Protein AF-A0A8T5A5B7-F1 (afdb_monomer_lite)

Foldseek 3Di:
DDWDDWDDDPPDIDIDDDDDADPPDGPKDKDWDDDQFWIWIDMPPRDIDIGGDCRVVVVVVLVVQLVVLVVCCVPPVPVSVVSNVVSVVVVD

Radius of gyration: 22.84 Å; chains: 1; bounding box: 49×33×53 Å

pLDDT: mean 83.09, std 7.45, range [60.28, 94.62]

Structure (mmCIF, N/CA/C/O backbone):
data_AF-A0A8T5A5B7-F1
#
_entry.id   AF-A0A8T5A5B7-F1
#
loop_
_atom_site.group_PDB
_atom_site.id
_atom_site.type_symbol
_atom_site.label_atom_id
_atom_site.label_alt_id
_atom_site.label_comp_id
_atom_site.label_asym_id
_atom_site.label_entity_id
_atom_site.label_seq_id
_atom_site.pdbx_PDB_ins_code
_atom_site.Cartn_x
_atom_site.Cartn_y
_atom_site.Cartn_z
_atom_site.occupancy
_atom_site.B_iso_or_equiv
_atom_site.auth_seq_id
_atom_site.auth_comp_id
_atom_site.auth_asym_id
_atom_site.auth_atom_id
_atom_site.pdbx_PDB_model_num
ATOM 1 N N . MET A 1 1 ? 24.092 -7.232 -21.111 1.00 65.25 1 MET A N 1
ATOM 2 C CA . MET A 1 1 ? 22.769 -7.622 -20.574 1.00 65.25 1 MET A CA 1
ATOM 3 C C . MET A 1 1 ? 22.880 -9.056 -20.084 1.00 65.25 1 MET A C 1
ATOM 5 O O . MET A 1 1 ? 23.408 -9.877 -20.822 1.00 65.25 1 MET A O 1
ATOM 9 N N . ARG A 1 2 ? 22.495 -9.344 -18.840 1.00 79.56 2 ARG A N 1
ATOM 10 C CA . ARG A 1 2 ? 22.575 -10.689 -18.246 1.00 79.56 2 ARG A CA 1
ATOM 11 C C . ARG A 1 2 ? 21.170 -11.144 -17.869 1.00 79.56 2 ARG A C 1
ATOM 13 O O . ARG A 1 2 ? 20.428 -10.369 -17.268 1.00 79.56 2 ARG A O 1
ATOM 20 N N . VAL A 1 3 ? 20.802 -12.366 -18.232 1.00 82.50 3 VAL A N 1
ATOM 21 C CA . VAL A 1 3 ? 19.528 -12.965 -17.814 1.00 82.50 3 VAL A CA 1
ATOM 22 C C . VAL A 1 3 ? 19.728 -13.553 -16.418 1.00 82.50 3 VAL A C 1
ATOM 24 O O . VAL A 1 3 ? 20.738 -14.211 -16.168 1.00 82.50 3 VAL A O 1
ATOM 27 N N . GLY A 1 4 ? 18.828 -13.230 -15.489 1.00 77.44 4 GLY A N 1
ATOM 28 C CA . GLY A 1 4 ? 18.804 -13.840 -14.160 1.00 77.44 4 GLY A CA 1
ATOM 29 C C . GLY A 1 4 ? 18.141 -15.218 -14.184 1.00 77.44 4 GLY A C 1
ATOM 30 O O . GLY A 1 4 ? 17.896 -15.788 -15.243 1.00 77.44 4 GLY A O 1
ATOM 31 N N . GLU A 1 5 ? 17.831 -15.757 -13.011 1.00 87.19 5 GLU A N 1
ATOM 32 C CA . GLU A 1 5 ? 17.091 -17.016 -12.909 1.00 87.19 5 GLU A CA 1
ATOM 33 C C . GLU A 1 5 ? 15.683 -16.873 -13.507 1.00 87.19 5 GLU A C 1
ATOM 35 O O . GLU A 1 5 ? 14.950 -15.943 -13.168 1.00 87.19 5 GLU A O 1
ATOM 40 N N . ILE A 1 6 ? 15.318 -17.786 -14.409 1.00 88.56 6 ILE A N 1
ATOM 41 C CA . ILE A 1 6 ? 13.986 -17.834 -15.016 1.00 88.56 6 ILE A CA 1
ATOM 42 C C . ILE A 1 6 ? 13.089 -18.687 -14.124 1.00 88.56 6 ILE A C 1
ATOM 44 O O . ILE A 1 6 ? 13.382 -19.858 -13.891 1.00 88.56 6 ILE A O 1
ATOM 48 N N . SER A 1 7 ? 11.976 -18.120 -13.665 1.00 86.69 7 SER A N 1
ATOM 49 C CA . SER A 1 7 ? 10.985 -18.840 -12.858 1.00 86.69 7 SER A CA 1
ATOM 50 C C . SER A 1 7 ? 9.696 -19.030 -13.649 1.00 86.69 7 SER A C 1
ATOM 52 O O . SER A 1 7 ? 9.205 -18.097 -14.283 1.00 86.69 7 SER A O 1
ATOM 54 N N . ILE A 1 8 ? 9.132 -20.236 -13.605 1.00 92.38 8 ILE A N 1
ATOM 55 C CA . ILE A 1 8 ? 7.924 -20.607 -14.352 1.00 92.38 8 ILE A CA 1
ATOM 56 C C . ILE A 1 8 ? 6.887 -21.166 -13.379 1.00 92.38 8 ILE A C 1
ATOM 58 O O . ILE A 1 8 ? 7.223 -21.956 -12.500 1.00 92.38 8 ILE A O 1
ATOM 62 N N . ASN A 1 9 ? 5.627 -20.765 -13.544 1.00 88.75 9 ASN A N 1
ATOM 63 C CA . ASN A 1 9 ? 4.477 -21.424 -12.929 1.00 88.75 9 ASN A CA 1
ATOM 64 C C . ASN A 1 9 ? 3.371 -21.664 -13.971 1.00 88.75 9 ASN A C 1
ATOM 66 O O . ASN A 1 9 ? 3.512 -21.282 -15.130 1.00 88.75 9 ASN A O 1
ATOM 70 N N . GLU A 1 10 ? 2.262 -22.274 -13.549 1.00 85.62 10 GLU A N 1
ATOM 71 C CA . GLU A 1 10 ? 1.133 -22.649 -14.420 1.00 85.62 10 GLU A CA 1
ATOM 72 C C . GLU A 1 10 ? 0.537 -21.479 -15.216 1.00 85.62 10 GLU A C 1
ATOM 74 O O . GLU A 1 10 ? -0.051 -21.682 -16.273 1.00 85.62 10 GLU A O 1
ATOM 79 N N . ASN A 1 11 ? 0.702 -20.248 -14.728 1.00 85.38 11 ASN A N 1
ATOM 80 C CA . ASN A 1 11 ? 0.050 -19.074 -15.293 1.00 85.38 11 ASN A CA 1
ATOM 81 C C . ASN A 1 11 ? 1.022 -18.132 -16.011 1.00 85.38 11 ASN A C 1
ATOM 83 O O . ASN A 1 11 ? 0.577 -17.311 -16.815 1.00 85.38 11 ASN A O 1
ATOM 87 N N . LYS A 1 12 ? 2.318 -18.146 -15.662 1.00 79.31 12 LYS A N 1
ATOM 88 C CA . LYS A 1 12 ? 3.283 -17.111 -16.063 1.00 79.31 12 LYS A CA 1
ATOM 89 C C . LYS A 1 12 ? 4.723 -17.621 -16.094 1.00 79.31 12 LYS A C 1
ATOM 91 O O . LYS A 1 12 ? 5.131 -18.470 -15.305 1.00 79.31 12 LYS A O 1
ATOM 96 N N . VAL A 1 13 ? 5.513 -16.974 -16.945 1.00 85.00 13 VAL A N 1
ATOM 97 C CA . VAL A 1 13 ? 6.974 -17.079 -16.989 1.00 85.00 13 VAL A CA 1
ATOM 98 C C . VAL A 1 13 ? 7.566 -15.732 -16.575 1.00 85.00 13 VAL A C 1
ATOM 100 O O . VAL A 1 13 ? 7.196 -14.695 -17.125 1.00 85.00 13 VAL A O 1
ATOM 103 N N . LEU A 1 14 ? 8.480 -15.739 -15.607 1.00 79.50 14 LEU A N 1
ATOM 104 C CA . LEU A 1 14 ? 9.242 -14.575 -15.169 1.00 79.50 14 LEU A CA 1
ATOM 105 C C . LEU A 1 14 ? 10.670 -14.677 -15.715 1.00 79.50 14 LEU A C 1
ATOM 107 O O . LEU A 1 14 ? 11.426 -15.555 -15.306 1.00 79.50 14 LEU A O 1
ATOM 111 N N . VAL A 1 15 ? 11.048 -13.753 -16.602 1.00 85.25 15 VAL A N 1
ATOM 112 C CA . VAL A 1 15 ? 12.417 -13.638 -17.131 1.00 85.25 15 VAL A CA 1
ATOM 113 C C . VAL A 1 15 ? 13.025 -12.313 -16.663 1.00 85.25 15 VAL A C 1
ATOM 115 O O . VAL A 1 15 ? 12.745 -11.268 -17.255 1.00 85.25 15 VAL A O 1
ATOM 118 N N . PRO A 1 16 ? 13.827 -12.307 -15.587 1.00 79.56 16 PRO A N 1
ATOM 119 C CA . PRO A 1 16 ? 14.484 -11.093 -15.127 1.00 79.56 16 PRO A CA 1
ATOM 120 C C . PRO A 1 16 ? 15.706 -10.767 -15.996 1.00 79.56 16 PRO A C 1
ATOM 122 O O . PRO A 1 16 ? 16.582 -11.607 -16.209 1.00 79.56 16 PRO A O 1
ATOM 125 N N . PHE A 1 17 ? 15.814 -9.513 -16.437 1.00 77.62 17 PHE A N 1
ATOM 126 C CA . PHE A 1 17 ? 16.982 -8.994 -17.150 1.00 77.62 17 PHE A CA 1
ATOM 127 C C . PHE A 1 17 ? 17.745 -8.001 -16.271 1.00 77.62 17 PHE A C 1
ATOM 129 O O . PHE A 1 17 ? 17.156 -7.090 -15.693 1.00 77.62 17 PHE A O 1
ATOM 136 N N . ARG A 1 18 ? 19.070 -8.157 -16.185 1.00 76.12 18 ARG A N 1
ATOM 137 C CA . ARG A 1 18 ? 19.980 -7.199 -15.546 1.00 76.12 18 ARG A CA 1
ATOM 138 C C . ARG A 1 18 ? 20.786 -6.455 -16.611 1.00 76.12 18 ARG A C 1
ATOM 140 O O . ARG A 1 18 ? 21.416 -7.066 -17.483 1.00 76.12 18 ARG A O 1
ATOM 147 N N . LYS A 1 19 ? 20.772 -5.128 -16.527 1.00 76.38 19 LYS A N 1
ATOM 148 C CA . LYS A 1 19 ? 21.585 -4.212 -17.332 1.00 76.38 19 LYS A CA 1
ATOM 149 C C . LYS A 1 19 ? 22.515 -3.480 -16.371 1.00 76.38 19 LYS A C 1
ATOM 151 O O . LYS A 1 19 ? 22.041 -2.901 -15.400 1.00 76.38 19 LYS A O 1
ATOM 156 N N . ASP A 1 20 ? 23.815 -3.538 -16.631 1.00 75.38 20 ASP A N 1
ATOM 157 C CA . ASP A 1 20 ? 24.784 -2.695 -15.936 1.00 75.38 20 ASP A CA 1
ATOM 158 C C . ASP A 1 20 ? 24.656 -1.276 -16.506 1.00 75.38 20 ASP A C 1
ATOM 160 O O . ASP A 1 20 ? 24.670 -1.102 -17.728 1.00 75.38 20 ASP A O 1
ATOM 164 N N . VAL A 1 21 ? 24.463 -0.278 -15.641 1.00 71.12 21 VAL A N 1
ATOM 165 C CA . VAL A 1 21 ? 24.208 1.113 -16.045 1.00 71.12 21 VAL A CA 1
ATOM 166 C C . VAL A 1 21 ? 25.322 2.002 -15.503 1.00 71.12 21 VAL A C 1
ATOM 168 O O . VAL A 1 21 ? 25.583 2.011 -14.300 1.00 71.12 21 VAL A O 1
ATOM 171 N N . GLY A 1 22 ? 25.985 2.749 -16.388 1.00 75.06 22 GLY A N 1
ATOM 172 C CA . GLY A 1 22 ? 26.918 3.800 -15.990 1.00 75.06 22 GLY A CA 1
ATOM 173 C C . GLY A 1 22 ? 26.147 4.995 -15.430 1.00 75.06 22 GLY A C 1
ATOM 174 O O . GLY A 1 22 ? 25.339 5.589 -16.135 1.00 75.06 22 GLY A O 1
ATOM 175 N N . LEU A 1 23 ? 26.382 5.344 -14.163 1.00 74.69 23 LEU A N 1
ATOM 176 C CA . LEU A 1 23 ? 25.649 6.415 -13.469 1.00 74.69 23 LEU A CA 1
ATOM 177 C C . LEU A 1 23 ? 26.142 7.832 -13.810 1.00 74.69 23 LEU A C 1
ATOM 179 O O . LEU A 1 23 ? 25.550 8.806 -13.359 1.00 74.69 23 LEU A O 1
ATOM 183 N N . SER A 1 24 ? 27.224 7.963 -14.580 1.00 80.50 24 SER A N 1
ATOM 184 C CA . SER A 1 24 ? 27.833 9.250 -14.933 1.00 80.50 24 SER A CA 1
ATOM 185 C C . SER A 1 24 ? 26.980 10.090 -15.891 1.00 80.50 24 SER A C 1
ATOM 187 O O . SER A 1 24 ? 27.041 11.313 -15.816 1.00 80.50 24 SER A O 1
ATOM 189 N N . ASN A 1 25 ? 26.187 9.456 -16.762 1.00 73.69 25 ASN A N 1
ATOM 190 C CA . ASN A 1 25 ? 25.183 10.108 -17.607 1.00 73.69 25 ASN A CA 1
ATOM 191 C C . ASN A 1 25 ? 24.136 9.068 -18.061 1.00 73.69 25 ASN A C 1
ATOM 193 O O . ASN A 1 25 ? 24.348 8.405 -19.077 1.00 73.69 25 ASN A O 1
ATOM 197 N N . PRO A 1 26 ? 23.065 8.836 -17.285 1.00 74.75 26 PRO A N 1
ATOM 198 C CA . PRO A 1 26 ? 22.094 7.795 -17.604 1.00 74.75 26 PRO A CA 1
ATOM 199 C C . PRO A 1 26 ? 21.170 8.215 -18.759 1.00 74.75 26 PRO A C 1
ATOM 201 O O . PRO A 1 26 ? 20.499 9.239 -18.676 1.00 74.75 26 PRO A O 1
ATOM 204 N N . ASP A 1 27 ? 21.088 7.387 -19.804 1.00 76.19 27 ASP A N 1
ATOM 205 C CA . ASP A 1 27 ? 20.150 7.577 -20.930 1.00 76.19 27 ASP A CA 1
ATOM 206 C C . ASP A 1 27 ? 18.700 7.191 -20.569 1.00 76.19 27 ASP A C 1
ATOM 208 O O . ASP A 1 27 ? 17.740 7.651 -21.186 1.00 76.19 27 ASP A O 1
ATOM 212 N N . ASP A 1 28 ? 18.543 6.329 -19.561 1.00 80.44 28 ASP A N 1
ATOM 213 C CA . ASP A 1 28 ? 17.274 5.754 -19.121 1.00 80.44 28 ASP A CA 1
ATOM 214 C C . ASP A 1 28 ? 16.912 6.226 -17.708 1.00 80.44 28 ASP A C 1
ATOM 216 O O . ASP A 1 28 ? 17.778 6.386 -16.846 1.00 80.44 28 ASP A O 1
ATOM 220 N N . TRP A 1 29 ? 15.614 6.367 -17.435 1.00 80.25 29 TRP A N 1
ATOM 221 C CA . TRP A 1 29 ? 15.106 6.728 -16.112 1.00 80.25 29 TRP A CA 1
ATOM 222 C C . TRP A 1 29 ? 13.908 5.866 -15.717 1.00 80.25 29 TRP A C 1
ATOM 224 O O . TRP A 1 29 ? 13.186 5.341 -16.566 1.00 80.25 29 TRP A O 1
ATOM 234 N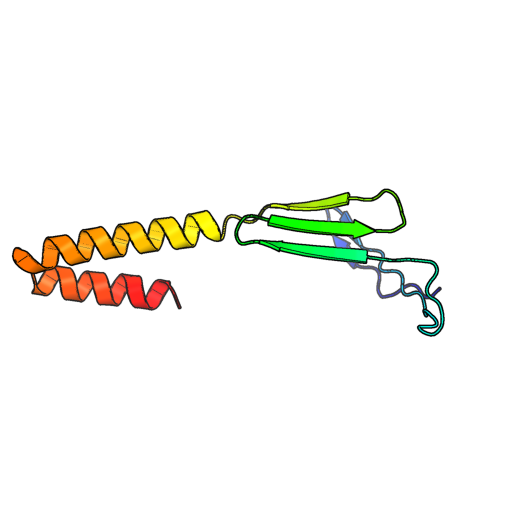 N . ILE A 1 30 ? 13.695 5.733 -14.407 1.00 83.12 30 ILE A N 1
ATOM 235 C CA . ILE A 1 30 ? 12.481 5.170 -13.820 1.00 83.12 30 ILE A CA 1
ATOM 236 C C . ILE A 1 30 ? 12.027 6.069 -12.670 1.00 83.12 30 ILE A C 1
ATOM 238 O O . ILE A 1 30 ? 12.810 6.398 -11.781 1.00 83.12 30 ILE A O 1
ATOM 242 N N . ALA A 1 31 ? 10.765 6.480 -12.696 1.00 82.62 31 ALA A N 1
ATOM 243 C CA . ALA A 1 31 ? 10.107 7.182 -11.606 1.00 82.62 31 ALA A CA 1
ATOM 244 C C . ALA A 1 31 ? 9.158 6.206 -10.916 1.00 82.62 31 ALA A C 1
ATOM 246 O O . ALA A 1 31 ? 8.342 5.566 -11.580 1.00 82.62 31 ALA A O 1
ATOM 247 N N . ILE A 1 32 ? 9.276 6.085 -9.595 1.00 86.94 32 ILE A N 1
ATOM 248 C CA . ILE A 1 32 ? 8.418 5.229 -8.775 1.00 86.94 32 ILE A CA 1
ATOM 249 C C . ILE A 1 32 ? 7.698 6.123 -7.772 1.00 86.94 32 ILE A C 1
ATOM 251 O O . ILE A 1 32 ? 8.340 6.785 -6.960 1.00 86.94 32 ILE A O 1
ATOM 255 N N . ASP A 1 33 ? 6.373 6.108 -7.827 1.00 84.69 33 ASP A N 1
ATOM 256 C CA . ASP A 1 33 ? 5.490 6.759 -6.870 1.00 84.69 33 ASP A CA 1
ATOM 257 C C . ASP A 1 33 ? 4.758 5.698 -6.039 1.00 84.69 33 ASP A C 1
ATOM 259 O O . ASP A 1 33 ? 4.160 4.759 -6.577 1.00 84.69 33 ASP A O 1
ATOM 263 N N . ILE A 1 34 ? 4.835 5.820 -4.714 1.00 82.19 34 ILE A N 1
ATOM 264 C CA . ILE A 1 34 ? 4.294 4.841 -3.767 1.00 82.19 34 ILE A CA 1
ATOM 265 C C . ILE A 1 34 ? 3.247 5.533 -2.904 1.00 82.19 34 ILE A C 1
ATOM 267 O O . ILE A 1 34 ? 3.574 6.360 -2.059 1.00 82.19 34 ILE A O 1
ATOM 271 N N . ASN A 1 35 ? 1.993 5.111 -3.061 1.00 80.19 35 ASN A N 1
ATOM 272 C CA . ASN A 1 35 ? 0.852 5.619 -2.312 1.00 80.19 35 ASN A CA 1
ATOM 273 C C . ASN A 1 35 ? 0.115 4.496 -1.564 1.00 80.19 35 ASN A C 1
ATOM 275 O O . ASN A 1 35 ? 0.197 3.311 -1.895 1.00 80.19 35 ASN A O 1
ATOM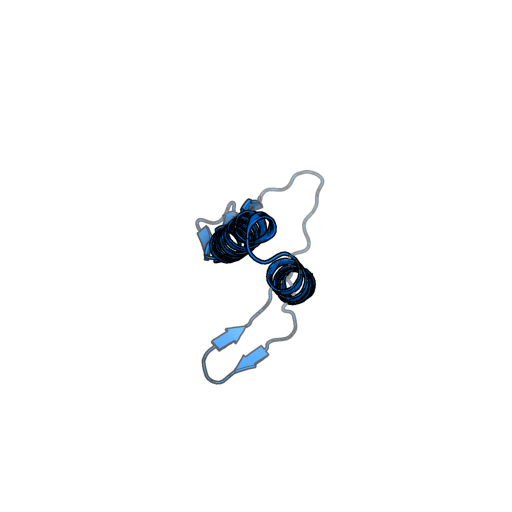 279 N N . GLU A 1 36 ? -0.719 4.880 -0.592 1.00 73.31 36 GLU A N 1
ATOM 280 C CA . GLU A 1 36 ? -1.584 3.947 0.155 1.00 73.31 36 GLU A CA 1
ATOM 281 C C . GLU A 1 36 ? -2.667 3.269 -0.704 1.00 73.31 36 GLU A C 1
ATOM 283 O O . GLU A 1 36 ? -3.443 2.464 -0.188 1.00 73.31 36 GLU A O 1
ATOM 288 N N . SER A 1 37 ? -2.823 3.665 -1.969 1.00 73.56 37 SER A N 1
ATOM 289 C CA . SER A 1 37 ? -3.826 3.095 -2.885 1.00 73.56 37 SER A CA 1
ATOM 290 C C . SER A 1 37 ? -3.221 2.458 -4.138 1.00 73.56 37 SER A C 1
ATOM 292 O O . SER A 1 37 ? -3.900 1.717 -4.845 1.00 73.56 37 SER A O 1
ATOM 294 N N . ASN A 1 38 ? -1.960 2.747 -4.456 1.00 80.25 38 ASN A N 1
ATOM 295 C CA . ASN A 1 38 ? -1.268 2.137 -5.583 1.00 80.25 38 ASN A CA 1
ATOM 296 C C . ASN A 1 38 ? 0.244 2.355 -5.496 1.00 80.25 38 ASN A C 1
ATOM 298 O O . ASN A 1 38 ? 0.724 3.244 -4.799 1.00 80.25 38 ASN A O 1
ATOM 302 N N . VAL A 1 39 ? 0.974 1.541 -6.246 1.00 84.56 39 VAL A N 1
ATOM 303 C CA . VAL A 1 39 ? 2.352 1.805 -6.650 1.00 84.56 39 VAL A CA 1
ATOM 304 C C . VAL A 1 39 ? 2.332 2.056 -8.150 1.00 84.56 39 VAL A C 1
ATOM 306 O O . VAL A 1 39 ? 1.812 1.226 -8.901 1.00 84.56 39 VAL A O 1
ATOM 309 N N . THR A 1 40 ? 2.878 3.187 -8.579 1.00 85.50 40 THR A N 1
ATOM 310 C CA . THR A 1 40 ? 2.979 3.558 -9.991 1.00 85.50 40 THR A CA 1
ATOM 311 C C . THR A 1 40 ? 4.448 3.679 -10.365 1.00 85.50 40 THR A C 1
ATOM 313 O O . THR A 1 40 ? 5.196 4.391 -9.706 1.00 85.50 40 THR A O 1
ATOM 316 N N . ALA A 1 41 ? 4.869 2.988 -11.419 1.00 86.00 41 ALA A N 1
ATOM 317 C CA . ALA A 1 41 ? 6.194 3.128 -11.999 1.00 86.00 41 ALA A CA 1
ATOM 318 C C . ALA A 1 41 ? 6.087 3.511 -13.477 1.00 86.00 41 ALA A C 1
ATOM 320 O O . ALA A 1 41 ? 5.294 2.936 -14.226 1.00 86.00 41 ALA 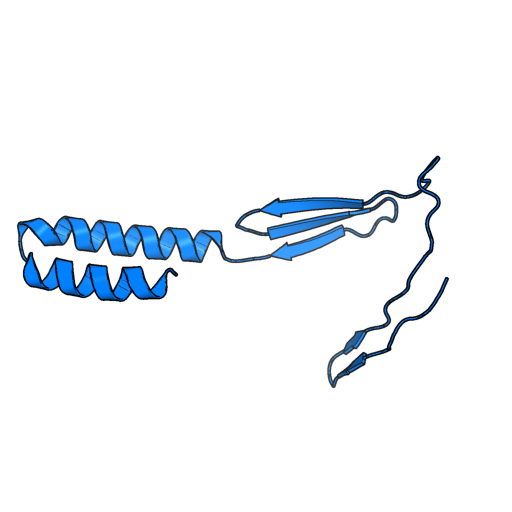A O 1
ATOM 321 N N . VAL A 1 42 ? 6.894 4.487 -13.880 1.00 85.44 42 VAL A N 1
ATOM 322 C CA . VAL A 1 42 ? 7.000 4.984 -15.257 1.00 85.44 42 VAL A CA 1
ATOM 323 C C . VAL A 1 42 ? 8.473 5.004 -15.632 1.00 85.44 42 VAL A C 1
ATOM 325 O O . VAL A 1 42 ? 9.305 5.347 -14.795 1.00 85.44 42 VAL A O 1
ATOM 328 N N . SER A 1 43 ? 8.807 4.637 -16.865 1.00 85.69 43 SER A N 1
ATOM 329 C CA . SER A 1 43 ? 10.190 4.627 -17.351 1.00 85.69 43 SER A CA 1
ATOM 330 C C . SER A 1 43 ? 10.373 5.411 -18.648 1.00 85.69 43 SER A C 1
ATOM 332 O O . SER A 1 43 ? 9.396 5.776 -19.298 1.00 85.69 43 SER A O 1
ATOM 334 N N . SER A 1 44 ? 11.631 5.608 -19.055 1.00 82.56 44 SER A N 1
ATOM 335 C CA . SER A 1 44 ? 12.012 6.092 -20.394 1.00 82.56 44 SER A CA 1
ATOM 336 C C . SER A 1 44 ? 11.434 5.233 -21.530 1.00 82.56 44 SER A C 1
ATOM 338 O O . SER A 1 44 ? 11.148 5.742 -22.611 1.00 82.56 44 SER A O 1
ATOM 340 N N . ASN A 1 45 ? 11.211 3.940 -21.282 1.00 74.56 45 ASN A N 1
ATOM 341 C CA . ASN A 1 45 ? 10.430 3.055 -22.146 1.00 74.56 45 ASN A CA 1
ATOM 342 C C . ASN A 1 45 ? 8.921 3.267 -21.862 1.00 74.56 45 ASN A C 1
ATOM 344 O O . ASN A 1 45 ? 8.576 3.303 -20.679 1.00 74.56 45 ASN A O 1
ATOM 348 N N . PRO A 1 46 ? 8.016 3.367 -22.866 1.00 67.69 46 PRO A N 1
ATOM 349 C CA . PRO A 1 46 ? 6.562 3.625 -22.726 1.00 67.69 46 PRO A CA 1
ATOM 350 C C . PRO A 1 46 ? 5.734 2.663 -21.845 1.00 67.69 46 PRO A C 1
ATOM 352 O O . PRO A 1 46 ? 4.503 2.666 -21.895 1.00 67.69 46 PRO A O 1
ATOM 355 N N . HIS A 1 47 ? 6.361 1.828 -21.024 1.00 72.19 47 HIS A N 1
ATOM 356 C CA . HIS A 1 47 ? 5.686 0.982 -20.056 1.00 72.19 47 HIS A CA 1
ATOM 357 C C . HIS A 1 47 ? 5.317 1.759 -18.788 1.00 72.19 47 HIS A C 1
ATOM 359 O O . HIS A 1 47 ? 6.166 2.316 -18.093 1.00 72.19 47 HIS A O 1
ATOM 365 N N . ILE A 1 48 ? 4.023 1.735 -18.471 1.00 75.44 48 ILE A N 1
ATOM 366 C CA . ILE A 1 48 ? 3.466 2.192 -17.199 1.00 75.44 48 ILE A CA 1
ATOM 367 C C . ILE A 1 48 ? 3.089 0.943 -16.407 1.00 75.44 48 ILE A C 1
ATOM 369 O O . ILE A 1 48 ? 2.256 0.149 -16.845 1.00 75.44 48 ILE A O 1
ATOM 373 N N . LEU A 1 49 ? 3.688 0.772 -15.233 1.00 82.06 49 LEU A N 1
ATOM 374 C CA . LEU A 1 49 ? 3.296 -0.258 -14.281 1.00 82.06 49 LEU A CA 1
ATOM 375 C C . LEU A 1 49 ? 2.466 0.396 -13.183 1.00 82.06 49 LEU A C 1
ATOM 377 O O . LEU A 1 49 ? 2.963 1.235 -12.441 1.00 82.06 49 LEU A O 1
ATOM 381 N N . ARG A 1 50 ? 1.208 -0.019 -13.046 1.00 80.25 50 ARG A N 1
ATOM 382 C CA . ARG A 1 50 ? 0.356 0.377 -11.926 1.00 80.25 50 ARG A CA 1
ATOM 383 C C . ARG A 1 50 ? -0.111 -0.863 -11.185 1.00 80.25 50 ARG A C 1
ATOM 385 O O . ARG A 1 50 ? -0.782 -1.718 -11.754 1.00 80.25 50 ARG A O 1
ATOM 392 N N . ILE A 1 51 ? 0.240 -0.941 -9.910 1.00 82.81 51 ILE A N 1
ATOM 393 C CA . ILE A 1 51 ? -0.196 -1.994 -8.997 1.00 82.81 51 ILE A CA 1
ATOM 394 C C . ILE A 1 51 ? -1.149 -1.349 -8.002 1.00 82.81 51 ILE A C 1
ATOM 396 O O . ILE A 1 51 ? -0.734 -0.529 -7.185 1.00 82.81 51 ILE A O 1
ATOM 400 N N . GLU A 1 52 ? -2.431 -1.691 -8.073 1.00 78.75 52 GLU A N 1
ATOM 401 C CA . GLU A 1 52 ? -3.410 -1.206 -7.100 1.00 78.75 52 GLU A CA 1
ATOM 402 C C . GLU A 1 52 ? -3.234 -1.927 -5.764 1.00 78.75 52 GLU A C 1
ATOM 404 O O . GLU A 1 52 ? -3.055 -3.145 -5.710 1.00 78.75 52 GLU A O 1
ATOM 409 N N . ASN A 1 53 ? -3.276 -1.167 -4.672 1.00 76.56 53 ASN A N 1
ATOM 410 C CA . ASN A 1 53 ? -3.219 -1.705 -3.324 1.00 76.56 53 ASN A CA 1
ATOM 411 C C . ASN A 1 53 ? -4.405 -1.152 -2.510 1.00 76.56 53 ASN A C 1
ATOM 413 O O . ASN A 1 53 ? -4.882 -0.044 -2.722 1.00 76.56 53 ASN A O 1
ATOM 417 N N . ASN A 1 54 ? -4.931 -1.945 -1.578 1.00 75.38 54 ASN A N 1
ATOM 418 C CA . ASN A 1 54 ? -6.082 -1.554 -0.751 1.00 75.38 54 ASN A CA 1
ATOM 419 C C . ASN A 1 54 ? -5.659 -1.113 0.660 1.00 75.38 54 ASN A C 1
ATOM 421 O O . ASN A 1 54 ? -6.444 -1.202 1.609 1.00 75.38 54 ASN A O 1
ATOM 425 N N . LEU A 1 55 ? -4.414 -0.651 0.823 1.00 74.50 55 LEU A N 1
ATOM 426 C CA . LEU A 1 55 ? -3.842 -0.327 2.134 1.00 74.50 55 LEU A CA 1
ATOM 427 C C . LEU A 1 55 ? -4.625 0.805 2.813 1.00 74.50 55 LEU A C 1
ATOM 429 O O . LEU A 1 55 ? -5.014 0.677 3.977 1.00 74.50 55 LEU A O 1
ATOM 433 N N . ARG A 1 56 ? -4.983 1.852 2.063 1.00 73.56 56 ARG A N 1
ATOM 434 C CA . ARG A 1 56 ? -5.834 2.958 2.529 1.00 73.56 56 ARG A CA 1
ATOM 435 C C . ARG A 1 56 ? -7.177 2.468 3.063 1.00 73.56 56 ARG A C 1
ATOM 437 O O . ARG A 1 56 ? -7.635 2.910 4.123 1.00 73.56 56 ARG A O 1
ATOM 444 N N . THR A 1 57 ? -7.812 1.541 2.348 1.00 75.69 57 THR A N 1
ATOM 445 C CA . THR A 1 57 ? -9.102 0.949 2.730 1.00 75.69 57 THR A CA 1
ATOM 446 C C . THR A 1 57 ? -8.977 0.185 4.047 1.00 75.69 57 THR A C 1
ATOM 448 O O . THR A 1 57 ? -9.813 0.351 4.941 1.00 75.69 57 THR A O 1
ATOM 451 N N . ILE A 1 58 ? -7.899 -0.583 4.222 1.00 79.44 58 ILE A N 1
ATOM 452 C CA . ILE A 1 58 ? -7.607 -1.306 5.466 1.00 79.44 58 ILE A CA 1
ATOM 453 C C . ILE A 1 58 ? -7.415 -0.319 6.629 1.00 79.44 58 ILE A C 1
ATOM 455 O O . ILE A 1 58 ? -8.099 -0.432 7.653 1.00 79.44 58 ILE A O 1
ATOM 459 N N . HIS A 1 59 ? -6.562 0.697 6.471 1.00 79.00 59 HIS A N 1
ATOM 460 C CA . HIS A 1 59 ? -6.297 1.692 7.518 1.00 79.00 59 HIS A CA 1
ATOM 461 C C . HIS A 1 59 ? -7.546 2.484 7.917 1.00 79.00 59 HIS A C 1
ATOM 463 O O . HIS A 1 59 ? -7.807 2.697 9.109 1.00 79.00 59 HIS A O 1
ATOM 469 N N . THR A 1 60 ? -8.353 2.880 6.933 1.00 84.62 60 THR A N 1
ATOM 470 C CA . THR A 1 60 ? -9.607 3.610 7.156 1.00 84.62 60 THR A CA 1
ATOM 471 C C . THR A 1 60 ? -10.615 2.745 7.908 1.00 84.62 60 THR A C 1
ATOM 473 O O . THR A 1 60 ? -11.225 3.193 8.883 1.00 84.62 60 THR A O 1
ATOM 476 N N . THR A 1 61 ? -10.745 1.476 7.515 1.00 86.06 61 THR A N 1
ATOM 477 C CA . THR A 1 61 ? -11.649 0.513 8.156 1.00 86.06 61 THR A CA 1
ATOM 478 C C . THR A 1 61 ? -11.287 0.311 9.624 1.00 86.06 61 THR A C 1
ATOM 480 O O . THR A 1 61 ? -12.145 0.461 10.500 1.00 86.06 61 THR A O 1
ATOM 483 N N . TYR A 1 62 ? -10.010 0.062 9.926 1.00 85.56 62 TYR A N 1
ATOM 484 C CA . TYR A 1 62 ? -9.553 -0.081 11.310 1.00 85.56 62 TYR A CA 1
ATOM 485 C C . TYR A 1 62 ? -9.747 1.203 12.121 1.00 85.56 62 TYR A C 1
ATOM 487 O O . TYR A 1 62 ? -10.207 1.145 13.262 1.00 85.56 62 TYR A O 1
ATOM 495 N N . SER A 1 63 ? -9.477 2.368 11.533 1.00 87.44 63 SER A N 1
ATOM 496 C CA . SER A 1 63 ? -9.691 3.659 12.198 1.00 87.44 63 SER A CA 1
ATOM 497 C C . SER A 1 63 ? -11.162 3.884 12.560 1.00 87.44 63 SER A C 1
ATOM 499 O O . SER A 1 63 ? -11.475 4.323 13.669 1.00 87.44 63 SER A O 1
ATOM 501 N N . ASN A 1 64 ? -12.087 3.511 11.673 1.00 92.12 64 ASN A N 1
ATOM 502 C CA . ASN A 1 64 ? -13.523 3.592 11.935 1.00 92.12 64 ASN A CA 1
ATOM 503 C C . ASN A 1 64 ? -13.974 2.626 13.040 1.00 92.12 64 ASN A C 1
ATOM 505 O O . ASN A 1 64 ? -14.787 3.007 13.887 1.00 92.12 64 ASN A O 1
ATOM 509 N N . ILE A 1 65 ? -13.420 1.410 13.085 1.00 91.75 65 ILE A N 1
ATOM 510 C CA . ILE A 1 65 ? -13.679 0.445 14.165 1.00 91.75 65 ILE A CA 1
ATOM 511 C C . ILE A 1 65 ? -13.234 1.019 15.518 1.00 91.75 65 ILE A C 1
ATOM 513 O O . ILE A 1 65 ? -14.025 1.043 16.463 1.00 91.75 65 ILE A O 1
ATOM 517 N N . ILE A 1 66 ? -12.009 1.548 15.610 1.00 90.25 66 ILE A N 1
ATOM 518 C CA . ILE A 1 66 ? -11.486 2.141 16.851 1.00 90.25 66 ILE A CA 1
ATOM 519 C C . ILE A 1 66 ? -12.339 3.333 17.305 1.00 90.25 66 ILE A C 1
ATOM 521 O O . ILE A 1 66 ? -12.710 3.394 18.477 1.00 90.25 66 ILE A O 1
ATOM 525 N N . ARG A 1 67 ? -12.741 4.231 16.394 1.00 92.25 67 ARG A N 1
ATOM 526 C CA . ARG A 1 67 ? -13.642 5.354 16.720 1.00 92.25 67 ARG A CA 1
ATOM 527 C C . ARG A 1 67 ? -14.976 4.880 17.301 1.00 92.25 67 ARG A C 1
ATOM 529 O O . ARG A 1 67 ? -15.464 5.454 18.273 1.00 92.25 67 ARG A O 1
ATOM 536 N N . ARG A 1 68 ? -15.578 3.825 16.738 1.00 92.81 68 ARG A N 1
ATOM 537 C CA . ARG A 1 68 ? -16.825 3.239 17.266 1.00 92.81 68 ARG A CA 1
ATOM 538 C C . ARG A 1 68 ? -16.626 2.664 18.671 1.00 92.81 68 ARG A C 1
ATOM 540 O O . ARG A 1 68 ? -17.455 2.903 19.544 1.00 92.81 68 ARG A O 1
ATOM 547 N N . ILE A 1 69 ? -15.510 1.978 18.916 1.00 93.00 69 ILE A N 1
ATOM 548 C CA . ILE A 1 69 ? -15.165 1.437 20.241 1.00 93.00 69 ILE A CA 1
ATOM 549 C C . ILE A 1 69 ? -14.961 2.560 21.266 1.00 93.00 69 ILE A C 1
ATOM 551 O O . ILE A 1 69 ? -15.448 2.468 22.390 1.00 93.00 69 ILE A O 1
ATOM 555 N N . GLN A 1 70 ? -14.297 3.651 20.883 1.00 89.88 70 GLN A N 1
ATOM 556 C CA . GLN A 1 70 ? -14.097 4.808 21.759 1.00 89.88 70 GLN A CA 1
ATOM 557 C C . GLN A 1 70 ? -15.425 5.458 22.171 1.00 89.88 70 GLN A C 1
ATOM 559 O O . GLN A 1 70 ? -15.582 5.820 23.335 1.00 89.88 70 GLN A O 1
ATOM 564 N N . LYS A 1 71 ? -16.415 5.530 21.267 1.00 93.75 71 LYS A N 1
ATOM 565 C CA . LYS A 1 71 ? -17.775 5.992 21.608 1.00 93.75 71 LYS A CA 1
ATOM 566 C C . LYS A 1 71 ? -18.448 5.093 22.654 1.00 93.75 71 LYS A C 1
ATOM 568 O O . LYS A 1 71 ? -19.114 5.602 23.551 1.00 93.75 71 LYS A O 1
ATOM 573 N N . LEU A 1 72 ? -18.222 3.776 22.592 1.00 92.00 72 LEU A N 1
ATOM 574 C CA . LEU A 1 72 ? -18.739 2.812 23.575 1.00 92.00 72 LEU A CA 1
ATOM 575 C C . LEU A 1 72 ? -18.087 2.940 24.957 1.00 92.00 72 LEU A C 1
ATOM 577 O O . LEU A 1 72 ? -18.654 2.450 25.929 1.00 92.00 72 LEU A O 1
ATOM 581 N N . LYS A 1 73 ? -16.928 3.599 25.085 1.00 90.12 73 LYS A N 1
ATOM 582 C CA . LYS A 1 73 ? -16.211 3.719 26.365 1.00 90.12 73 LYS A CA 1
ATOM 583 C C . LYS A 1 73 ? -17.055 4.394 27.452 1.00 90.12 73 LYS A C 1
ATOM 585 O O . LYS A 1 73 ? -16.935 4.016 28.611 1.00 90.12 73 LYS A O 1
ATOM 590 N N . LYS A 1 74 ? -17.929 5.338 27.072 1.00 89.75 74 LYS A N 1
ATOM 591 C CA . LYS A 1 74 ? -18.818 6.053 28.004 1.00 89.75 74 LYS A CA 1
ATOM 592 C C . LYS A 1 74 ? -19.908 5.159 28.604 1.00 89.75 74 LYS A C 1
ATOM 594 O O . LYS A 1 74 ? -20.248 5.337 29.763 1.00 89.75 74 LYS A O 1
ATOM 599 N N . SER A 1 75 ? -20.448 4.212 27.835 1.00 93.75 75 SER A N 1
ATOM 600 C CA . SER A 1 75 ? -21.570 3.363 28.268 1.00 93.75 75 SER A CA 1
ATOM 601 C C . SER A 1 75 ? -21.153 1.950 28.682 1.00 93.75 75 SER A C 1
ATOM 603 O O . SER A 1 75 ? -21.797 1.340 29.528 1.00 93.75 75 SER A O 1
ATOM 605 N N . LYS A 1 76 ? -20.085 1.401 28.090 1.00 93.69 76 LYS A N 1
ATOM 606 C CA . LYS A 1 76 ? -19.606 0.028 28.316 1.00 93.69 76 LYS A CA 1
ATOM 607 C C . LYS A 1 76 ? -18.070 -0.023 28.375 1.00 93.69 76 LYS A C 1
ATOM 609 O O . LYS A 1 76 ? -17.445 -0.597 27.476 1.00 93.69 76 LYS A O 1
ATOM 614 N N . PRO A 1 77 ? -17.437 0.516 29.435 1.00 92.31 77 PRO A N 1
ATOM 615 C CA . PRO A 1 77 ? -15.981 0.663 29.518 1.00 92.31 77 PRO A CA 1
ATOM 616 C C . PRO A 1 77 ? -15.226 -0.670 29.405 1.00 92.31 77 PRO A C 1
ATOM 618 O O . PRO A 1 77 ? -14.331 -0.785 28.571 1.00 92.31 77 PRO A O 1
ATOM 621 N N . LYS A 1 78 ? -15.651 -1.717 30.131 1.00 94.62 78 LYS A N 1
ATOM 622 C CA . LYS A 1 78 ? -15.020 -3.056 30.074 1.00 94.62 78 LYS A CA 1
ATOM 623 C C . LYS A 1 78 ? -15.106 -3.699 28.682 1.00 94.62 78 LYS A C 1
ATOM 625 O O . LYS A 1 78 ? -14.174 -4.355 28.221 1.00 94.62 78 LYS A O 1
ATOM 630 N N . THR A 1 79 ? -16.229 -3.504 27.983 1.00 92.62 79 THR A N 1
ATOM 631 C CA . THR A 1 79 ? -16.396 -4.020 26.612 1.00 92.62 79 THR A CA 1
ATOM 632 C C . THR A 1 79 ? -15.534 -3.236 25.631 1.00 92.62 79 THR A C 1
ATOM 634 O O . THR A 1 79 ? -14.895 -3.838 24.768 1.00 92.62 79 THR A O 1
ATOM 637 N N . ALA A 1 80 ? -15.493 -1.909 25.777 1.00 93.56 80 ALA A N 1
ATOM 638 C CA . ALA A 1 80 ? -14.678 -1.044 24.941 1.00 93.56 80 ALA A CA 1
ATOM 639 C C . ALA A 1 80 ? -13.189 -1.387 25.074 1.00 93.56 80 ALA A C 1
ATOM 641 O O . ALA A 1 80 ? -12.522 -1.559 24.062 1.00 93.56 80 ALA A O 1
ATOM 642 N N . GLU A 1 81 ? -12.688 -1.583 26.293 1.00 94.31 81 GLU A N 1
ATOM 643 C CA . GLU A 1 81 ? -11.297 -1.963 26.553 1.00 94.31 81 GLU A CA 1
ATOM 644 C C . GLU A 1 81 ? -10.921 -3.306 25.906 1.00 94.31 81 GLU A C 1
ATOM 646 O O . GLU A 1 81 ? -9.930 -3.393 25.175 1.00 94.31 81 GLU A O 1
ATOM 651 N N . ARG A 1 82 ? -11.765 -4.337 26.067 1.00 94.44 82 ARG A N 1
ATOM 652 C CA . ARG A 1 82 ? -11.567 -5.648 25.425 1.00 94.44 82 ARG A CA 1
ATOM 653 C C . ARG A 1 82 ? -11.503 -5.541 23.898 1.00 94.44 82 ARG A C 1
ATOM 655 O O . ARG A 1 82 ? -10.642 -6.155 23.267 1.00 94.44 82 ARG A O 1
ATOM 662 N N . LEU A 1 83 ? -12.418 -4.777 23.298 1.00 93.44 83 LEU A N 1
ATOM 663 C CA . LEU A 1 83 ? -12.462 -4.579 21.847 1.00 93.44 83 LEU A CA 1
ATOM 664 C C . LEU A 1 83 ? -11.265 -3.762 21.352 1.00 93.44 83 LEU A C 1
ATOM 666 O O . LEU A 1 83 ? -10.691 -4.097 20.316 1.00 93.44 83 LEU A O 1
ATOM 670 N N . LEU A 1 84 ? -10.854 -2.736 22.100 1.00 91.81 84 LEU A N 1
ATOM 671 C CA . LEU A 1 84 ? -9.696 -1.916 21.761 1.00 91.81 84 LEU A CA 1
ATOM 672 C C . LEU A 1 84 ? -8.423 -2.772 21.746 1.00 91.81 84 LEU A C 1
ATOM 674 O O . LEU A 1 84 ? -7.669 -2.709 20.780 1.00 91.81 84 LEU A O 1
ATOM 678 N N . LYS A 1 85 ? -8.235 -3.645 22.748 1.00 91.69 85 LYS A N 1
ATOM 679 C CA . LYS A 1 85 ? -7.106 -4.589 22.803 1.00 91.69 85 LYS A CA 1
ATOM 680 C C . LYS A 1 85 ? -7.108 -5.556 21.612 1.00 91.69 85 LYS A C 1
ATOM 682 O O . LYS A 1 85 ? -6.079 -5.709 20.962 1.00 91.69 85 LYS A O 1
ATOM 687 N N . LYS A 1 86 ? -8.267 -6.142 21.274 1.00 91.56 86 LYS A N 1
ATOM 688 C CA . LYS A 1 86 ? -8.433 -7.069 20.133 1.00 91.56 86 LYS A CA 1
ATOM 689 C C . LYS A 1 86 ? -8.109 -6.428 18.780 1.00 91.56 86 LYS A C 1
ATOM 691 O O . LYS A 1 86 ? -7.542 -7.088 17.917 1.00 91.56 86 LYS A O 1
ATOM 696 N N . HIS A 1 87 ? -8.539 -5.188 18.551 1.00 87.88 87 HIS A N 1
ATOM 697 C CA . HIS A 1 87 ? -8.343 -4.521 17.260 1.00 87.88 87 HIS A CA 1
ATOM 698 C C . HIS A 1 87 ? -7.002 -3.789 17.163 1.00 87.88 87 HIS A C 1
ATOM 700 O O . HIS A 1 87 ? -6.470 -3.680 16.063 1.00 87.88 87 HIS A O 1
ATOM 706 N N . SER A 1 88 ? -6.431 -3.346 18.287 1.00 83.12 88 SER A N 1
A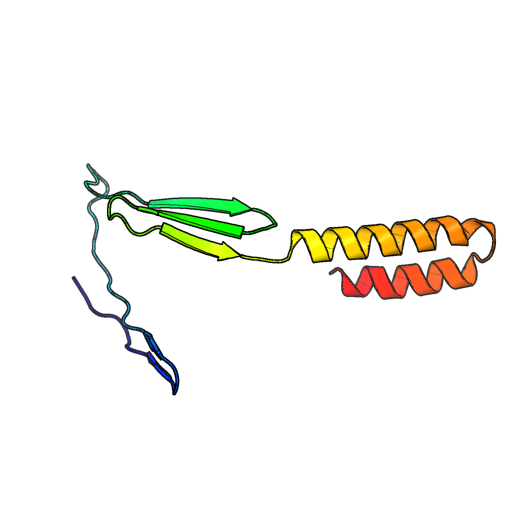TOM 707 C CA . SER A 1 88 ? -5.079 -2.779 18.333 1.00 83.12 88 SER A CA 1
ATOM 708 C C . SER A 1 88 ? -4.014 -3.833 18.011 1.00 83.12 88 SER A C 1
ATOM 710 O O . SER A 1 88 ? -3.109 -3.563 17.229 1.00 83.12 88 SER A O 1
ATOM 712 N N . SER A 1 89 ? -4.163 -5.067 18.514 1.00 82.75 89 SER A N 1
ATOM 713 C CA . SER A 1 89 ? -3.223 -6.154 18.205 1.00 82.75 89 SER A CA 1
ATOM 714 C C . SER A 1 89 ? -3.245 -6.594 16.739 1.00 82.75 89 SER A C 1
ATOM 716 O O . SER A 1 89 ? -2.225 -7.0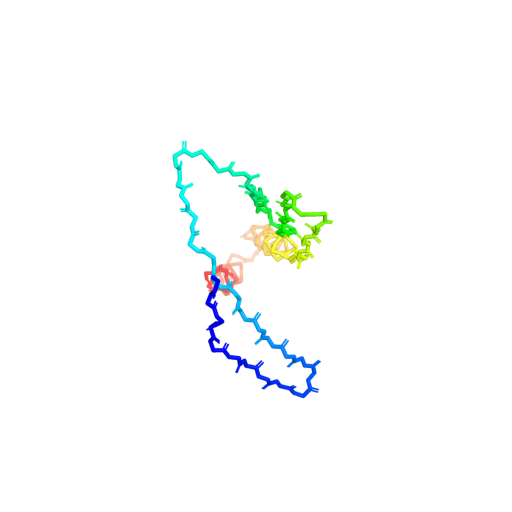33 16.234 1.00 82.75 89 SER A O 1
ATOM 718 N N . ARG A 1 90 ? -4.384 -6.461 16.049 1.00 81.44 90 ARG A N 1
ATOM 719 C CA . ARG A 1 90 ? -4.552 -6.841 14.632 1.00 81.44 90 ARG A CA 1
ATOM 720 C C . ARG A 1 90 ? -4.086 -5.780 13.634 1.00 81.44 90 ARG A C 1
ATOM 722 O O . ARG A 1 90 ? -4.093 -6.041 12.438 1.00 81.44 90 ARG A O 1
ATOM 729 N N . ARG A 1 91 ? -3.789 -4.570 14.112 1.00 74.69 91 ARG A N 1
ATOM 730 C CA . ARG A 1 91 ? -3.284 -3.465 13.288 1.00 74.69 91 ARG A CA 1
ATOM 731 C C . ARG A 1 91 ? -1.750 -3.468 13.190 1.00 74.69 91 ARG A C 1
ATOM 733 O O . ARG A 1 91 ? -1.231 -2.785 12.314 1.00 74.69 91 ARG A O 1
ATOM 740 N N . ARG A 1 92 ? -1.061 -4.149 14.112 1.00 60.28 92 ARG A N 1
ATOM 741 C CA . ARG A 1 92 ? 0.400 -4.292 14.108 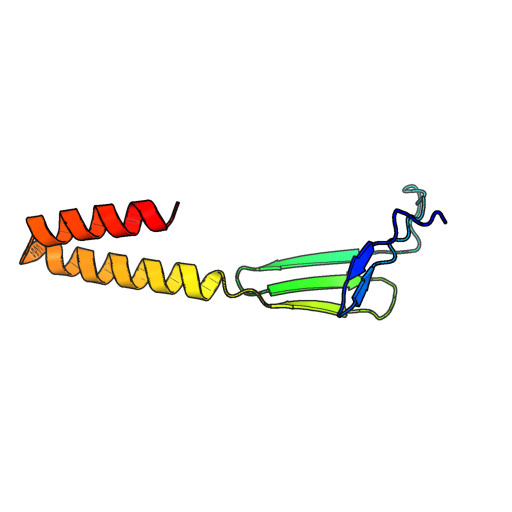1.00 60.28 92 ARG A CA 1
ATOM 742 C C . ARG A 1 92 ? 0.865 -5.279 13.054 1.00 60.28 92 ARG A C 1
ATOM 744 O O . ARG A 1 92 ? 0.119 -6.253 12.818 1.00 60.28 92 ARG A O 1
#

Secondary structure (DSSP, 8-state):
-EE---EE-SS-EE--EE----TTS-S--EEEEE-SSEEEEEESSS-EEEEE--HHHHHHHHHHHHHHHHHHTTT-HHHHHHHHHHHHHTT-

Sequence (92 aa):
MRVGEISINENKVLVPFRKDVGLSNPDDWIAIDINESNVTAVSSNPHILRIENNLRTIHTTYSNIIRRIQKLKKSKPKTAERLLKKHSSRRR